Protein AF-A0AAP0GHK5-F1 (afdb_monomer_lite)

pLDDT: mean 72.76, std 8.98, range [38.56, 82.69]

Foldseek 3Di:
DDDPDDDQLLVVLVVCLVDPQQEDEDADPDPRNVVSVPPSNRHYHYDDDPVCVVVVVVDVVSVVVVVD

InterPro domains:
  IPR000490 Glycoside hydrolase family 17 [PF00332] (2-67)
  IPR017853 Glycoside hydrolase superfamily [SSF51445] (2-67)
  IPR044965 Glycoside hydrolase family 17, plant [PTHR32227] (2-67)

Sequence (68 aa):
MVTDNLPPPSVTAKLLQSTSIGKVRLYVTDPMIIKALGNTNIGITIAAANGDILAMAADVSFAKSWIC

Radius of gyration: 14.14 Å; chains: 1; bounding box: 30×27×34 Å

Structure (mmCIF, N/CA/C/O backbone):
data_AF-A0AAP0GHK5-F1
#
_entry.id   AF-A0AAP0GHK5-F1
#
loop_
_atom_site.group_PDB
_atom_site.id
_atom_site.type_symbol
_atom_site.label_atom_id
_atom_site.label_alt_id
_atom_site.label_comp_id
_atom_site.label_asym_id
_atom_site.label_entity_id
_atom_site.label_seq_id
_atom_site.pdbx_PDB_ins_code
_atom_site.Cartn_x
_atom_site.Cartn_y
_atom_site.Cartn_z
_atom_site.occupancy
_atom_site.B_iso_or_equiv
_atom_site.auth_seq_id
_atom_site.auth_comp_id
_atom_site.auth_asym_id
_atom_site.auth_atom_id
_atom_site.pdbx_PDB_model_num
ATOM 1 N N . MET A 1 1 ? 12.645 15.915 0.323 1.00 38.56 1 MET A N 1
ATOM 2 C CA . MET A 1 1 ? 12.229 16.229 1.706 1.00 38.56 1 MET A CA 1
ATOM 3 C C . MET A 1 1 ? 10.711 16.158 1.740 1.00 38.56 1 MET A C 1
ATOM 5 O O . MET A 1 1 ? 10.074 16.981 1.099 1.00 38.56 1 MET A O 1
ATOM 9 N N . VAL A 1 2 ? 10.145 15.110 2.342 1.00 45.41 2 VAL A N 1
ATOM 10 C CA . VAL A 1 2 ? 8.694 14.864 2.389 1.00 45.41 2 VAL A CA 1
ATOM 11 C C . VAL A 1 2 ? 8.290 14.759 3.863 1.00 45.41 2 VAL A C 1
ATOM 13 O O . VAL A 1 2 ? 8.574 13.765 4.514 1.00 45.41 2 VAL A O 1
ATOM 16 N N . THR A 1 3 ? 7.669 15.849 4.327 1.00 41.94 3 THR A N 1
ATOM 17 C CA . THR A 1 3 ? 6.702 16.001 5.434 1.00 41.94 3 THR A CA 1
ATOM 18 C C . THR A 1 3 ? 7.123 15.667 6.875 1.00 41.94 3 THR A C 1
ATOM 20 O O . THR A 1 3 ? 7.054 14.521 7.305 1.00 41.94 3 THR A O 1
ATOM 23 N N . ASP A 1 4 ? 7.343 16.717 7.670 1.00 54.16 4 ASP A N 1
ATOM 24 C CA . ASP A 1 4 ? 7.508 16.675 9.135 1.00 54.16 4 ASP A CA 1
ATOM 25 C C . ASP A 1 4 ? 6.180 16.627 9.931 1.00 54.16 4 ASP A C 1
ATOM 27 O O . ASP A 1 4 ? 6.191 16.741 11.150 1.00 54.16 4 ASP A O 1
ATOM 31 N N . ASN A 1 5 ? 5.021 16.458 9.276 1.00 55.50 5 ASN A N 1
ATOM 32 C CA . ASN A 1 5 ? 3.698 16.546 9.930 1.00 55.50 5 ASN A CA 1
ATOM 33 C C . ASN A 1 5 ? 2.740 15.388 9.604 1.00 55.50 5 ASN A C 1
ATOM 35 O O . ASN A 1 5 ? 1.529 15.512 9.800 1.00 55.50 5 ASN A O 1
ATOM 39 N N . LEU A 1 6 ? 3.238 14.260 9.091 1.00 59.78 6 LEU A N 1
ATOM 40 C CA . LEU A 1 6 ? 2.374 13.093 8.925 1.00 59.78 6 LEU A CA 1
ATOM 41 C C . LEU A 1 6 ? 2.167 12.397 10.279 1.00 59.78 6 LEU A C 1
ATOM 43 O O . LEU A 1 6 ? 3.150 12.118 10.972 1.00 59.78 6 LEU A O 1
ATOM 47 N N . PRO A 1 7 ? 0.912 12.095 10.671 1.00 62.25 7 PRO A N 1
ATOM 48 C CA . PRO A 1 7 ? 0.663 11.274 11.842 1.00 62.25 7 PRO A CA 1
ATOM 49 C C . PRO A 1 7 ? 1.382 9.927 11.685 1.00 62.25 7 PRO A C 1
ATOM 51 O O . PRO A 1 7 ? 1.453 9.400 10.567 1.00 62.25 7 PRO A O 1
ATOM 54 N N . PRO A 1 8 ? 1.905 9.352 12.785 1.00 68.94 8 PRO A N 1
ATOM 55 C CA . PRO A 1 8 ? 2.604 8.079 12.739 1.00 68.94 8 PRO A CA 1
ATOM 56 C C . PRO A 1 8 ? 1.771 7.036 11.982 1.00 68.94 8 PRO A C 1
ATOM 58 O O . PRO A 1 8 ? 0.548 7.000 12.165 1.00 68.94 8 PRO A O 1
ATOM 61 N N . PRO A 1 9 ? 2.389 6.156 11.176 1.00 69.44 9 PRO A N 1
ATOM 62 C CA . PRO A 1 9 ? 1.666 5.170 10.371 1.00 69.44 9 PRO A CA 1
ATOM 63 C C . PRO A 1 9 ? 0.636 4.352 11.161 1.00 69.44 9 PRO A C 1
ATOM 65 O O . PRO A 1 9 ? -0.431 4.025 10.650 1.00 69.44 9 PRO A O 1
ATOM 68 N N . SER A 1 10 ? 0.917 4.081 12.436 1.00 69.12 10 SER A N 1
ATOM 69 C CA . SER A 1 10 ? 0.029 3.393 13.377 1.00 69.12 10 SER A CA 1
ATOM 70 C C . SER A 1 10 ? -1.222 4.193 13.760 1.00 69.12 10 SER A C 1
ATOM 72 O O . SER A 1 10 ? -2.297 3.613 13.910 1.00 69.12 10 SER A O 1
ATOM 74 N N . VAL A 1 11 ? -1.114 5.516 13.906 1.00 74.25 11 VAL A N 1
ATOM 75 C CA . VAL A 1 11 ? -2.257 6.408 14.162 1.00 74.25 11 VAL A CA 1
ATOM 76 C C . VAL A 1 11 ? -3.118 6.510 12.908 1.00 74.25 11 VAL A C 1
ATOM 78 O O . VAL A 1 11 ? -4.338 6.384 12.987 1.00 74.25 11 VAL A O 1
ATOM 81 N N . THR A 1 12 ? -2.481 6.643 11.745 1.00 76.19 12 THR A N 1
ATOM 82 C CA . THR A 1 12 ? -3.160 6.668 10.446 1.00 76.19 12 THR A CA 1
ATOM 83 C C . THR A 1 12 ? -3.900 5.357 10.176 1.00 76.19 12 THR A C 1
ATOM 85 O O . THR A 1 12 ? -5.060 5.389 9.780 1.00 76.19 12 THR A O 1
ATOM 88 N N . ALA A 1 13 ? -3.292 4.201 10.461 1.00 73.62 13 ALA A N 1
ATOM 89 C CA . ALA A 1 13 ? -3.940 2.896 10.319 1.00 73.62 13 ALA A CA 1
ATOM 90 C C . ALA A 1 13 ? -5.181 2.755 11.218 1.00 73.62 13 ALA A C 1
ATOM 92 O O . ALA A 1 13 ? -6.237 2.339 10.744 1.00 73.62 13 ALA A O 1
ATOM 93 N N . LYS A 1 14 ? -5.089 3.168 12.490 1.00 76.69 14 LYS A N 1
ATOM 94 C CA . LYS A 1 14 ? -6.239 3.177 13.412 1.00 76.69 14 LYS A CA 1
ATOM 95 C C . LYS A 1 14 ? -7.349 4.118 12.951 1.00 76.69 14 LYS A C 1
ATOM 97 O O . LYS A 1 14 ? -8.522 3.763 13.036 1.00 76.69 14 LYS A O 1
ATOM 102 N N . LEU A 1 15 ? -6.992 5.299 12.443 1.00 78.75 15 LEU A N 1
ATOM 103 C CA . LEU A 1 15 ? -7.962 6.238 11.888 1.00 78.75 15 LEU A CA 1
ATOM 104 C C . LEU A 1 15 ? -8.688 5.616 10.692 1.00 78.75 15 LEU A C 1
ATOM 106 O O . LEU A 1 15 ? -9.912 5.646 10.642 1.00 78.75 15 LEU A O 1
ATOM 110 N N . LEU A 1 16 ? -7.956 4.982 9.776 1.00 76.44 16 LEU A N 1
ATOM 111 C CA . LEU A 1 16 ? -8.550 4.307 8.625 1.00 76.44 16 LEU A CA 1
ATOM 112 C C . LEU A 1 16 ? -9.487 3.165 9.050 1.00 76.44 16 LEU A C 1
ATOM 114 O O . LEU A 1 16 ? -10.585 3.068 8.513 1.00 76.44 16 LEU A O 1
ATOM 118 N N . GLN A 1 17 ? -9.127 2.375 10.065 1.00 74.31 17 GLN A N 1
ATOM 119 C CA . GLN A 1 17 ? -10.009 1.338 10.626 1.00 74.31 17 GLN A CA 1
ATOM 120 C C . GLN A 1 17 ? -11.283 1.889 11.274 1.00 74.31 17 GLN A C 1
ATOM 122 O O . GLN A 1 17 ? -12.309 1.216 11.272 1.00 74.31 17 GLN A O 1
ATOM 127 N N . SER A 1 18 ? -11.231 3.096 11.843 1.00 79.31 18 SER A N 1
ATOM 128 C CA . SER A 1 18 ? -12.411 3.752 12.426 1.00 79.31 18 SER A CA 1
ATOM 129 C C . SER A 1 18 ? -13.392 4.291 11.376 1.00 79.31 18 SER A C 1
ATOM 131 O O . SER A 1 18 ? -14.463 4.785 11.720 1.00 79.31 18 SER A O 1
ATOM 133 N N . THR A 1 19 ? -13.035 4.189 10.094 1.00 72.94 19 THR A N 1
ATOM 134 C CA . THR A 1 19 ? -13.847 4.632 8.960 1.00 72.94 19 THR A CA 1
ATOM 135 C C . THR A 1 19 ? -14.273 3.445 8.098 1.00 72.94 19 THR A C 1
ATOM 137 O O . THR A 1 19 ? -13.693 2.367 8.164 1.00 72.94 19 THR A O 1
ATOM 140 N N . SER A 1 20 ? -15.238 3.652 7.202 1.00 78.12 20 SER A N 1
ATOM 141 C CA . SER A 1 20 ? -15.643 2.646 6.206 1.00 78.12 20 SER A CA 1
ATOM 142 C C . SER A 1 20 ? -14.653 2.503 5.032 1.00 78.12 20 SER A C 1
ATOM 144 O O . SER A 1 20 ? -15.010 1.966 3.981 1.00 78.12 20 SER A O 1
ATOM 146 N N . ILE A 1 21 ? -13.425 3.025 5.157 1.00 79.62 21 ILE A N 1
ATOM 147 C CA . ILE A 1 21 ? -12.408 2.979 4.101 1.00 79.62 21 ILE A CA 1
ATOM 148 C C . ILE A 1 21 ? -11.804 1.575 4.049 1.00 79.62 21 ILE A C 1
ATOM 150 O O . ILE A 1 21 ? -10.998 1.190 4.887 1.00 79.62 21 ILE A O 1
ATOM 154 N N . GLY A 1 22 ? -12.160 0.818 3.012 1.00 76.31 22 GLY A N 1
ATOM 155 C CA . GLY A 1 22 ? -11.629 -0.530 2.784 1.00 76.31 22 GLY A CA 1
ATOM 156 C C . GLY A 1 22 ? -10.405 -0.601 1.867 1.00 76.31 22 GLY A C 1
ATOM 157 O O . GLY A 1 22 ? -9.853 -1.685 1.693 1.00 76.31 22 GLY A O 1
ATOM 158 N N . LYS A 1 23 ? -9.992 0.504 1.225 1.00 81.19 23 LYS A N 1
ATOM 159 C CA . LYS A 1 23 ? -8.866 0.526 0.272 1.00 81.19 23 LYS A CA 1
ATOM 160 C C . LYS A 1 23 ? -8.082 1.832 0.341 1.00 81.19 23 LYS A C 1
ATOM 162 O O . LYS A 1 23 ? -8.680 2.905 0.337 1.00 81.19 23 LYS A O 1
ATOM 167 N N . VAL A 1 24 ? -6.754 1.741 0.322 1.00 82.50 24 VAL A N 1
ATOM 168 C CA . VAL A 1 24 ? -5.838 2.891 0.346 1.00 82.50 24 VAL A CA 1
ATOM 169 C C . VAL A 1 24 ? -4.780 2.745 -0.747 1.00 82.50 24 VAL A C 1
ATOM 171 O O . VAL A 1 24 ? -4.286 1.649 -1.011 1.00 82.50 24 VAL A O 1
ATOM 174 N N . ARG A 1 25 ? -4.429 3.861 -1.396 1.00 79.62 25 ARG A N 1
ATOM 175 C CA . ARG A 1 25 ? -3.335 3.934 -2.372 1.00 79.62 25 ARG A CA 1
ATOM 176 C C . ARG A 1 25 ? -2.106 4.567 -1.722 1.00 79.62 25 ARG A C 1
ATOM 178 O O . ARG A 1 25 ? -2.178 5.707 -1.270 1.00 79.62 25 ARG A O 1
ATOM 185 N N . LEU A 1 26 ? -0.991 3.846 -1.721 1.00 76.56 26 LEU A N 1
ATOM 186 C CA . LEU A 1 26 ? 0.316 4.339 -1.302 1.00 76.56 26 LEU A CA 1
ATOM 187 C C . LEU A 1 26 ? 1.114 4.772 -2.533 1.00 76.56 26 LEU A C 1
ATOM 189 O O . LEU A 1 26 ? 1.279 4.006 -3.483 1.00 76.56 26 LEU A O 1
ATOM 193 N N . TYR A 1 27 ? 1.600 6.011 -2.507 1.00 71.81 27 TYR A N 1
ATOM 194 C CA . TYR A 1 27 ? 2.486 6.562 -3.539 1.00 71.81 27 TYR A CA 1
ATOM 195 C C . TYR A 1 27 ? 3.968 6.316 -3.243 1.00 71.81 27 TYR A C 1
ATOM 197 O O . TYR A 1 27 ? 4.810 6.538 -4.105 1.00 71.81 27 TYR A O 1
ATOM 205 N N . VAL A 1 28 ? 4.278 5.878 -2.022 1.00 67.25 28 VAL A N 1
ATOM 206 C CA . VAL A 1 28 ? 5.632 5.570 -1.566 1.00 67.25 28 VAL A CA 1
ATOM 207 C C . VAL A 1 28 ? 5.599 4.199 -0.905 1.00 67.25 28 VAL A C 1
ATOM 209 O O . VAL A 1 28 ? 4.708 3.914 -0.100 1.00 67.25 28 VAL A O 1
ATOM 212 N N . THR A 1 29 ? 6.560 3.349 -1.251 1.00 67.62 29 THR A N 1
ATOM 213 C CA . THR A 1 29 ? 6.713 2.014 -0.673 1.00 67.62 29 THR A CA 1
ATOM 214 C C . THR A 1 29 ? 7.446 2.125 0.664 1.00 67.62 29 THR A C 1
ATOM 216 O O . THR A 1 29 ? 8.661 1.974 0.726 1.00 67.62 29 THR A O 1
ATOM 219 N N . ASP A 1 30 ? 6.718 2.440 1.738 1.00 73.50 30 ASP A N 1
ATOM 220 C CA . ASP A 1 30 ? 7.269 2.454 3.099 1.00 73.50 30 ASP A CA 1
ATOM 221 C C . ASP A 1 30 ? 6.886 1.160 3.853 1.00 73.50 30 ASP A C 1
ATOM 223 O O . ASP A 1 30 ? 5.700 0.945 4.151 1.00 73.50 30 ASP A O 1
ATOM 227 N N . PRO A 1 31 ? 7.861 0.301 4.213 1.00 74.88 31 PRO A N 1
ATOM 228 C CA . PRO A 1 31 ? 7.618 -0.916 4.985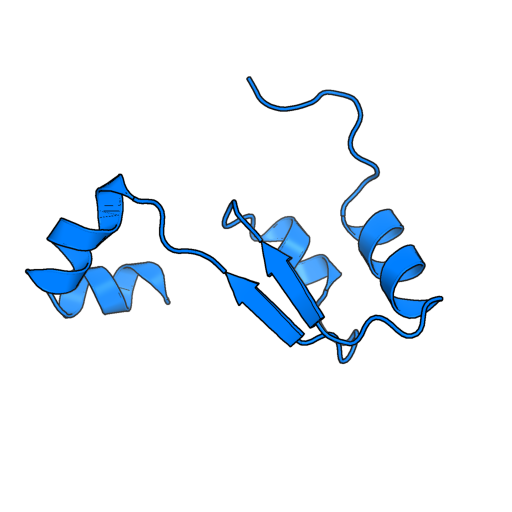 1.00 74.88 31 PRO A CA 1
ATOM 229 C C . PRO A 1 31 ? 6.92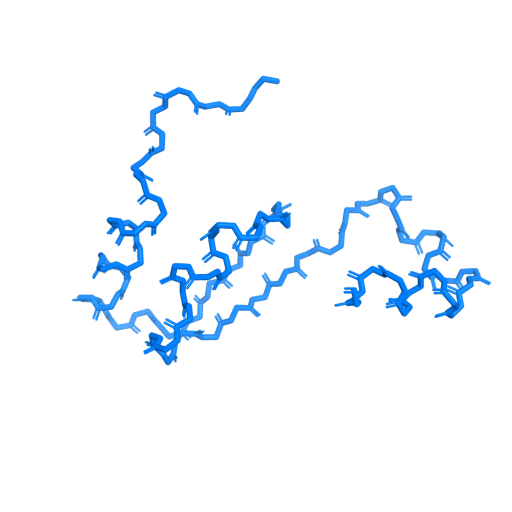8 -0.675 6.333 1.00 74.88 31 PRO A C 1
ATOM 231 O O . PRO A 1 31 ? 6.194 -1.546 6.805 1.00 74.88 31 PRO A O 1
ATOM 234 N N . MET A 1 32 ? 7.136 0.482 6.974 1.00 73.56 32 MET A N 1
ATOM 235 C CA . MET A 1 32 ? 6.470 0.829 8.232 1.00 73.56 32 MET A CA 1
ATOM 236 C C . MET A 1 32 ? 4.968 1.037 8.036 1.00 73.56 32 MET A C 1
ATOM 238 O O . MET A 1 32 ? 4.182 0.590 8.872 1.00 73.56 32 MET A O 1
ATOM 242 N N . ILE A 1 33 ? 4.556 1.652 6.923 1.00 76.12 33 ILE A N 1
ATOM 243 C CA . ILE A 1 33 ? 3.139 1.854 6.589 1.00 76.12 33 ILE A CA 1
ATOM 244 C C . ILE A 1 33 ? 2.479 0.521 6.235 1.00 76.12 33 ILE A C 1
ATOM 246 O O . ILE A 1 33 ? 1.389 0.229 6.725 1.00 76.12 33 ILE A O 1
ATOM 250 N N . ILE A 1 34 ? 3.156 -0.320 5.450 1.00 78.94 34 ILE A N 1
ATOM 251 C CA . ILE A 1 34 ? 2.657 -1.655 5.089 1.00 78.94 34 ILE A CA 1
ATOM 252 C C . ILE A 1 34 ? 2.448 -2.504 6.350 1.00 78.94 34 ILE A C 1
ATOM 254 O O . ILE A 1 34 ? 1.393 -3.114 6.514 1.00 78.94 34 ILE A O 1
ATOM 258 N N . LYS A 1 35 ? 3.409 -2.492 7.284 1.00 80.75 35 LYS A N 1
ATOM 259 C CA . LYS A 1 35 ? 3.280 -3.187 8.574 1.00 80.75 35 LYS A CA 1
ATOM 260 C C . LYS A 1 35 ? 2.161 -2.616 9.441 1.00 80.75 35 LYS A C 1
ATOM 262 O O . LYS A 1 35 ? 1.438 -3.391 10.057 1.00 80.75 35 LYS A O 1
ATOM 267 N N . ALA A 1 36 ? 1.997 -1.294 9.483 1.00 77.69 36 ALA A N 1
ATOM 268 C CA . ALA A 1 36 ? 0.940 -0.649 10.262 1.00 77.69 36 ALA A CA 1
ATOM 269 C C . ALA A 1 36 ? -0.469 -0.960 9.729 1.00 77.69 36 ALA A C 1
ATOM 271 O O . ALA A 1 36 ? -1.406 -1.071 10.513 1.00 77.69 36 ALA A O 1
ATOM 272 N N . LEU A 1 37 ? -0.611 -1.124 8.410 1.00 77.19 37 LEU A N 1
ATOM 273 C CA . LEU A 1 37 ? -1.850 -1.560 7.759 1.00 77.19 37 LEU A CA 1
ATOM 274 C C . LEU A 1 37 ? -2.019 -3.091 7.762 1.00 77.19 37 LEU A C 1
ATOM 276 O O . LEU A 1 37 ? -3.086 -3.599 7.407 1.00 77.19 37 LEU A O 1
ATOM 280 N N . GLY A 1 38 ? -1.010 -3.841 8.206 1.00 78.19 38 GLY A N 1
ATOM 281 C CA . GLY A 1 38 ? -1.103 -5.281 8.408 1.00 78.19 38 GLY A CA 1
ATOM 282 C C . GLY A 1 38 ? -2.214 -5.632 9.400 1.00 78.19 38 GLY A C 1
ATOM 283 O O . GLY A 1 38 ? -2.386 -4.969 10.419 1.00 78.19 38 GLY A O 1
ATOM 284 N N . ASN A 1 39 ? -2.985 -6.679 9.101 1.00 78.06 39 ASN A N 1
ATOM 285 C CA . ASN A 1 39 ? -4.126 -7.141 9.907 1.00 78.06 39 ASN A CA 1
ATOM 286 C C . ASN A 1 39 ? -5.292 -6.141 10.041 1.00 78.06 39 ASN A C 1
ATOM 288 O O . ASN A 1 39 ? -6.180 -6.346 10.867 1.00 78.06 39 ASN A O 1
ATOM 292 N N . THR A 1 40 ? -5.335 -5.079 9.229 1.00 74.81 40 THR A N 1
ATOM 293 C CA . THR A 1 40 ? -6.425 -4.089 9.286 1.00 74.81 40 THR A CA 1
ATOM 294 C C . THR A 1 40 ? -7.616 -4.401 8.371 1.00 74.81 40 THR A C 1
ATOM 296 O O . THR A 1 40 ? -8.604 -3.675 8.413 1.00 74.81 40 THR A O 1
ATOM 299 N N . ASN A 1 41 ? -7.543 -5.467 7.557 1.00 79.44 41 ASN A N 1
ATOM 300 C CA . ASN A 1 41 ? -8.471 -5.782 6.451 1.00 79.44 41 ASN A CA 1
ATOM 301 C C . ASN A 1 41 ? -8.600 -4.671 5.385 1.00 79.44 41 ASN A C 1
ATOM 303 O O . ASN A 1 41 ? -9.465 -4.746 4.513 1.00 79.44 41 ASN A O 1
ATOM 307 N N . ILE A 1 42 ? -7.722 -3.665 5.414 1.00 82.69 42 ILE A N 1
ATOM 308 C CA . ILE A 1 42 ? -7.662 -2.598 4.416 1.00 82.69 42 ILE A CA 1
ATOM 309 C C . ILE A 1 42 ? -6.817 -3.084 3.236 1.00 82.69 42 ILE A C 1
ATOM 311 O O . ILE A 1 42 ? -5.658 -3.465 3.397 1.00 82.69 42 ILE A O 1
ATOM 315 N N . GLY A 1 43 ? -7.382 -3.046 2.030 1.00 80.44 43 GLY A N 1
ATOM 316 C CA . GLY A 1 43 ? -6.648 -3.327 0.799 1.00 80.44 43 GLY A CA 1
ATOM 317 C C . GLY A 1 43 ? -5.635 -2.223 0.493 1.00 80.44 43 GLY A C 1
ATOM 318 O O . GLY A 1 43 ? -5.983 -1.042 0.486 1.00 80.44 43 GLY A O 1
ATOM 319 N N . ILE A 1 44 ? -4.390 -2.601 0.205 1.00 81.12 44 ILE A N 1
ATOM 320 C CA . ILE A 1 44 ? -3.303 -1.662 -0.090 1.00 81.12 44 ILE A CA 1
ATOM 321 C C . ILE A 1 44 ? -2.951 -1.757 -1.572 1.00 81.12 44 ILE A C 1
ATOM 323 O O . ILE A 1 44 ? -2.617 -2.830 -2.069 1.00 81.12 44 ILE A O 1
ATOM 327 N N . THR A 1 45 ? -2.981 -0.624 -2.268 1.00 81.44 45 THR A N 1
ATOM 328 C CA . THR A 1 45 ? -2.452 -0.497 -3.630 1.00 81.44 45 THR A CA 1
ATOM 329 C C . THR A 1 45 ? -1.169 0.318 -3.577 1.00 81.44 45 THR A C 1
ATOM 331 O O . THR A 1 45 ? -1.219 1.502 -3.248 1.00 81.44 45 THR A O 1
ATOM 334 N N . ILE A 1 46 ? -0.034 -0.284 -3.923 1.00 77.62 46 ILE A N 1
ATOM 335 C CA . ILE A 1 46 ? 1.262 0.403 -3.987 1.00 77.62 46 ILE A CA 1
ATOM 336 C C . ILE A 1 46 ? 1.529 0.764 -5.445 1.00 77.62 46 ILE A C 1
ATOM 338 O O . ILE A 1 46 ? 1.483 -0.101 -6.319 1.00 77.62 46 ILE A O 1
ATOM 342 N N . ALA A 1 47 ? 1.753 2.046 -5.723 1.00 73.75 47 ALA A N 1
ATOM 343 C CA . ALA A 1 47 ? 2.167 2.478 -7.050 1.00 73.75 47 ALA A CA 1
ATOM 344 C C . ALA A 1 47 ? 3.668 2.217 -7.240 1.00 73.75 47 ALA A C 1
ATOM 346 O O . ALA A 1 47 ? 4.470 2.599 -6.390 1.00 73.75 47 ALA A O 1
ATOM 347 N N . ALA A 1 48 ? 4.044 1.602 -8.364 1.00 69.31 48 ALA A N 1
ATOM 348 C CA . ALA A 1 48 ? 5.436 1.600 -8.800 1.00 69.31 48 ALA A CA 1
ATOM 349 C C . ALA A 1 48 ? 5.860 3.039 -9.129 1.00 69.31 48 ALA A C 1
ATOM 351 O O . ALA A 1 48 ? 5.083 3.798 -9.720 1.00 69.31 48 ALA A O 1
ATOM 352 N N . ALA A 1 49 ? 7.073 3.428 -8.737 1.00 70.50 49 ALA A N 1
ATOM 353 C CA . ALA A 1 49 ? 7.594 4.741 -9.082 1.00 70.50 49 ALA A CA 1
ATOM 354 C C . ALA A 1 49 ? 7.768 4.839 -10.603 1.00 70.50 49 ALA A C 1
ATOM 356 O O . ALA A 1 49 ? 8.195 3.885 -11.250 1.00 70.50 49 ALA A O 1
ATOM 357 N N . ASN A 1 50 ? 7.483 6.009 -11.182 1.00 68.00 50 ASN A N 1
ATOM 358 C CA . ASN A 1 50 ? 7.551 6.194 -12.637 1.00 68.00 50 ASN A CA 1
ATOM 359 C C . ASN A 1 50 ? 8.929 5.836 -13.229 1.00 68.00 50 ASN A C 1
ATOM 361 O O . ASN A 1 50 ? 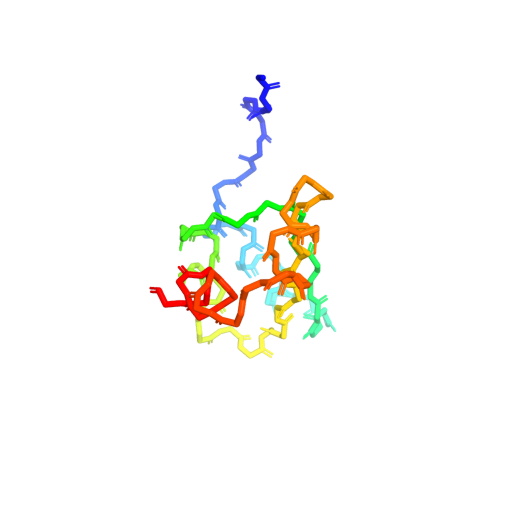8.999 5.381 -14.368 1.00 68.00 50 ASN A O 1
ATOM 365 N N . GLY A 1 51 ? 10.009 6.013 -12.458 1.00 69.31 51 GLY A N 1
ATOM 366 C CA . GLY A 1 51 ? 11.371 5.651 -12.868 1.00 69.31 51 GLY A CA 1
ATOM 367 C C . GLY A 1 51 ? 11.618 4.143 -12.974 1.00 69.31 51 GLY A C 1
ATOM 368 O O . GLY A 1 51 ? 12.449 3.722 -13.773 1.00 69.31 51 GLY A O 1
ATOM 369 N N . ASP A 1 52 ? 10.851 3.331 -12.246 1.00 69.06 52 ASP A N 1
ATOM 370 C CA . ASP A 1 52 ? 11.018 1.876 -12.197 1.00 69.06 52 ASP A CA 1
ATOM 371 C C . ASP A 1 52 ? 10.204 1.156 -13.280 1.00 69.06 52 ASP A C 1
ATOM 373 O O . ASP A 1 52 ? 10.448 -0.015 -13.557 1.00 69.06 52 ASP A O 1
ATOM 377 N N . ILE A 1 53 ? 9.264 1.847 -13.941 1.00 74.81 53 ILE A N 1
ATOM 378 C CA . ILE A 1 53 ? 8.364 1.255 -14.947 1.00 74.81 53 ILE A CA 1
ATOM 379 C C . ILE A 1 53 ? 9.153 0.636 -16.109 1.00 74.81 53 ILE A C 1
ATOM 381 O O . ILE A 1 53 ? 8.849 -0.478 -16.530 1.00 74.81 53 ILE A O 1
ATOM 385 N N . LEU A 1 54 ? 10.177 1.330 -16.620 1.00 75.94 54 LEU A N 1
ATOM 386 C CA . LEU A 1 54 ? 10.994 0.823 -17.729 1.00 75.94 54 LEU A CA 1
ATOM 387 C C . LEU A 1 54 ? 11.844 -0.381 -17.309 1.00 75.94 54 LEU A C 1
ATOM 389 O O . LEU A 1 54 ? 11.943 -1.343 -18.064 1.00 75.94 54 LEU A O 1
A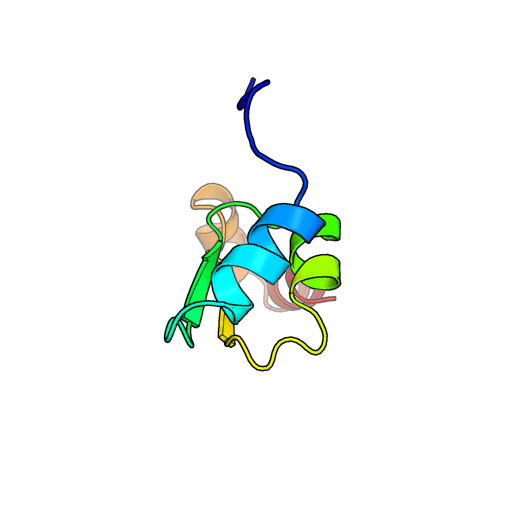TOM 393 N N . ALA A 1 55 ? 12.413 -0.354 -16.101 1.00 72.31 55 ALA A N 1
ATOM 394 C CA . ALA A 1 55 ? 13.207 -1.458 -15.564 1.00 72.31 55 ALA A CA 1
ATOM 395 C C . ALA A 1 55 ? 12.341 -2.697 -15.273 1.00 72.31 55 ALA A C 1
ATOM 397 O O . ALA A 1 55 ? 12.732 -3.811 -15.607 1.00 72.31 55 ALA A O 1
ATOM 398 N N . MET A 1 56 ? 11.127 -2.507 -14.745 1.00 76.19 56 MET A N 1
ATOM 399 C CA . MET A 1 56 ? 10.142 -3.577 -14.548 1.00 76.19 56 MET A CA 1
ATOM 400 C C . MET A 1 56 ? 9.635 -4.171 -15.862 1.00 76.19 56 MET A C 1
ATOM 402 O O . MET A 1 56 ? 9.393 -5.373 -15.933 1.00 76.19 56 MET A O 1
ATOM 406 N N . ALA A 1 57 ? 9.448 -3.342 -16.892 1.00 74.44 57 ALA A N 1
ATOM 407 C CA . ALA A 1 57 ? 9.037 -3.811 -18.212 1.00 74.44 57 ALA A CA 1
ATOM 408 C C . ALA A 1 57 ? 10.166 -4.565 -18.934 1.00 74.44 57 ALA A C 1
ATOM 410 O O . ALA A 1 57 ? 9.891 -5.492 -19.693 1.00 74.44 57 ALA A O 1
ATOM 411 N N . ALA A 1 58 ? 11.422 -4.169 -18.705 1.00 80.31 58 ALA A N 1
ATOM 412 C CA . ALA A 1 58 ? 12.592 -4.763 -19.341 1.00 80.31 58 ALA A CA 1
ATOM 413 C C . ALA A 1 58 ? 13.075 -6.054 -18.659 1.00 80.31 58 ALA A C 1
ATOM 415 O O . ALA A 1 58 ? 13.593 -6.934 -19.345 1.00 80.31 58 ALA A O 1
ATOM 416 N N . ASP A 1 59 ? 12.913 -6.184 -17.337 1.00 79.56 59 ASP A N 1
ATOM 417 C CA . ASP A 1 59 ? 13.419 -7.329 -16.577 1.00 79.56 59 ASP A CA 1
ATOM 418 C C . ASP A 1 59 ? 12.420 -7.831 -15.520 1.00 79.56 59 ASP A C 1
ATOM 420 O O . ASP A 1 59 ? 12.129 -7.190 -14.506 1.00 79.56 59 ASP A O 1
ATOM 424 N N . VAL A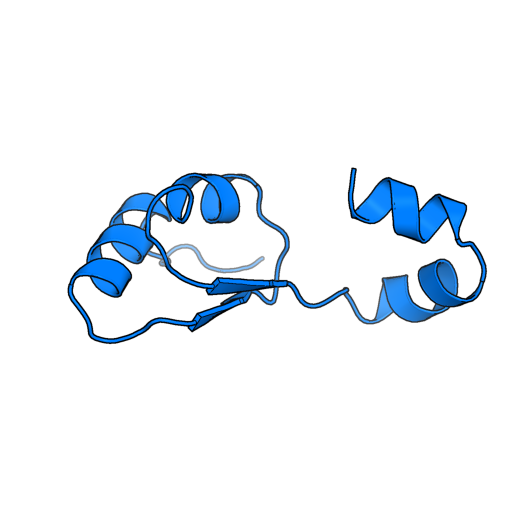 1 60 ? 11.948 -9.062 -15.724 1.00 77.81 60 VAL A N 1
ATOM 425 C CA . VAL A 1 60 ? 11.071 -9.778 -14.784 1.00 77.81 60 VAL A CA 1
ATOM 426 C C . VAL A 1 60 ? 11.775 -10.042 -13.444 1.00 77.81 60 VAL A C 1
ATOM 428 O O . VAL A 1 60 ? 11.120 -10.134 -12.407 1.00 77.81 60 VAL A O 1
ATOM 431 N N . SER A 1 61 ? 13.102 -10.157 -13.432 1.00 81.00 61 SER A N 1
ATOM 432 C CA . SER A 1 61 ? 13.911 -10.333 -12.220 1.00 81.00 61 SER A CA 1
ATOM 433 C C . SER A 1 61 ? 13.916 -9.066 -11.371 1.00 81.00 61 SER A C 1
ATOM 435 O O . SER A 1 61 ? 13.781 -9.153 -10.151 1.00 81.00 61 SER A O 1
ATOM 437 N N . PHE A 1 62 ? 13.976 -7.893 -12.008 1.00 76.00 62 PHE A N 1
ATOM 438 C CA . PHE A 1 62 ? 13.817 -6.607 -11.330 1.00 76.00 62 PHE A CA 1
ATOM 439 C C . PHE A 1 62 ? 12.407 -6.466 -10.743 1.00 76.00 62 PHE A C 1
ATOM 441 O O . PHE A 1 62 ? 12.258 -6.109 -9.577 1.00 76.00 62 PHE A O 1
ATOM 448 N N . ALA A 1 63 ? 11.369 -6.855 -11.493 1.00 74.69 63 ALA A N 1
ATOM 449 C CA . ALA A 1 63 ? 9.998 -6.877 -10.979 1.00 74.69 63 ALA A CA 1
ATOM 450 C C . ALA A 1 63 ? 9.838 -7.817 -9.767 1.00 74.69 63 ALA A C 1
ATOM 452 O O . ALA A 1 63 ? 9.162 -7.467 -8.801 1.00 74.69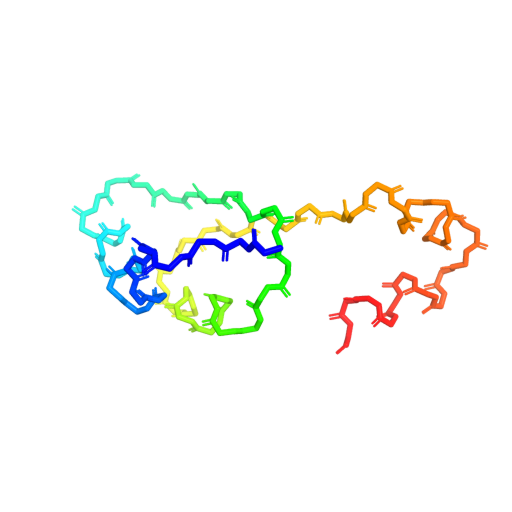 63 ALA A O 1
ATOM 453 N N . LYS A 1 64 ? 10.499 -8.983 -9.770 1.00 74.62 64 LYS A N 1
ATOM 454 C CA . LYS A 1 64 ? 10.535 -9.887 -8.607 1.00 74.62 64 LYS A CA 1
ATOM 455 C C . LYS A 1 64 ? 11.258 -9.263 -7.415 1.00 74.62 64 LYS A C 1
ATOM 457 O O . LYS A 1 64 ? 10.736 -9.338 -6.311 1.00 74.62 64 LYS A O 1
ATOM 462 N N . SER A 1 65 ? 12.408 -8.625 -7.635 1.00 75.88 65 SER A N 1
ATOM 463 C CA . SER A 1 65 ? 13.163 -7.936 -6.577 1.00 75.88 65 SER A CA 1
ATOM 464 C C . SER A 1 65 ? 12.434 -6.722 -6.001 1.00 75.88 65 SER A C 1
ATOM 466 O O . SER A 1 65 ? 12.783 -6.270 -4.921 1.00 75.88 65 SER A O 1
ATOM 468 N N . TRP A 1 66 ? 11.477 -6.146 -6.725 1.00 71.44 66 TRP A N 1
ATOM 469 C CA . TRP A 1 66 ? 10.677 -5.037 -6.211 1.00 71.44 66 TRP A CA 1
ATOM 470 C C . TRP A 1 66 ? 9.550 -5.513 -5.285 1.00 71.44 66 TRP A C 1
ATOM 472 O O . TRP A 1 66 ? 9.128 -4.788 -4.388 1.00 71.44 66 TRP A O 1
ATOM 482 N N . ILE A 1 67 ? 9.049 -6.731 -5.514 1.00 70.69 67 ILE A N 1
ATOM 483 C CA . ILE A 1 67 ? 7.993 -7.353 -4.705 1.00 70.69 67 ILE A CA 1
ATOM 484 C C . ILE A 1 67 ? 8.574 -8.042 -3.458 1.00 70.69 67 ILE A C 1
ATOM 486 O O . ILE A 1 67 ? 7.921 -8.035 -2.413 1.00 70.69 67 ILE A O 1
ATOM 490 N N . CYS A 1 68 ? 9.747 -8.672 -3.589 1.00 57.47 68 CYS A N 1
ATOM 491 C CA . CYS A 1 68 ? 10.438 -9.427 -2.537 1.00 57.47 68 CYS A CA 1
ATOM 492 C C . CYS A 1 68 ? 11.415 -8.565 -1.737 1.00 57.47 68 CYS A C 1
ATOM 494 O O . CYS A 1 68 ? 11.406 -8.711 -0.494 1.00 57.47 68 CYS A O 1
#

Secondary structure (DSSP, 8-state):
---TTPPPHHHHHHHHHTTT--EEEESS--HHHHHHHTTS--EEEEPPPTTTHHHHHH-HHHHHHHH-

Organism: NCBI:txid3103831